Protein AF-A0A7W0VL46-F1 (afdb_monomer_lite)

Sequence (75 aa):
MTPEDEELLVEEVAGAWRPTTGDELHYHKAWHDLDAAGRARAYELARALRPLEAALDPAGLSTTARAVLAKIRRT

pLDDT: mean 90.11, std 8.84, range [60.0, 98.19]

Foldseek 3Di:
DDPVVLVVLLVCLLPPDDDLPDPDDDDDPSVVVDDPVSVVSSVVSNVVCQQVQLVPDPNSGGPVRVSVVVVVVVD

Radius of gyration: 14.33 Å; chains: 1; bounding box: 41×18×36 Å

Secondary structure (DSSP, 8-state):
--HHHHHHHHHHHHT----SS-SS-PPPHHHHHS-HHHHHHHHHHHHHHHHHHHHHSTTS--HHHHHHHHHHTT-

Structure (mmCIF, N/CA/C/O backbone):
data_AF-A0A7W0VL46-F1
#
_entry.id   AF-A0A7W0VL46-F1
#
loop_
_atom_site.group_PDB
_atom_site.id
_atom_site.type_symbol
_atom_site.label_atom_id
_atom_site.label_alt_id
_atom_site.label_comp_id
_atom_site.label_asym_id
_atom_site.label_entity_id
_atom_site.label_seq_id
_atom_site.pdbx_PDB_ins_code
_atom_site.Cartn_x
_atom_site.Cartn_y
_atom_site.Cartn_z
_atom_site.occupancy
_atom_site.B_iso_or_equiv
_atom_site.auth_seq_id
_atom_site.auth_comp_id
_atom_site.auth_asym_id
_atom_site.auth_atom_id
_atom_site.pdbx_PDB_model_num
ATOM 1 N N . MET A 1 1 ? 14.459 4.162 -18.684 1.00 81.88 1 MET A N 1
ATOM 2 C CA . MET A 1 1 ? 14.310 3.971 -17.236 1.00 81.88 1 MET A CA 1
ATOM 3 C C . MET A 1 1 ? 15.518 3.191 -16.780 1.00 81.88 1 MET A C 1
ATOM 5 O O . MET A 1 1 ? 15.819 2.181 -17.415 1.00 81.88 1 MET A O 1
ATOM 9 N N . THR A 1 2 ? 16.269 3.704 -15.812 1.00 94.12 2 THR A N 1
ATOM 10 C CA . THR A 1 2 ? 17.312 2.900 -15.166 1.00 94.12 2 THR A CA 1
ATOM 11 C C . THR A 1 2 ? 16.669 1.940 -14.155 1.00 94.12 2 THR A C 1
ATOM 13 O O . THR A 1 2 ? 15.500 2.122 -13.808 1.00 94.12 2 THR A O 1
ATOM 16 N N . PRO A 1 3 ? 17.385 0.911 -13.676 1.00 92.88 3 PRO A N 1
ATOM 17 C CA . PRO A 1 3 ? 16.874 0.046 -12.612 1.00 92.88 3 PRO A CA 1
ATOM 18 C C . PRO A 1 3 ? 16.479 0.815 -11.341 1.00 92.88 3 PRO A C 1
ATOM 20 O O . PRO A 1 3 ? 15.492 0.477 -10.698 1.00 92.88 3 PRO A O 1
ATOM 23 N N . GLU A 1 4 ? 17.220 1.869 -10.998 1.00 95.12 4 GLU A N 1
ATOM 24 C CA . GLU A 1 4 ? 16.945 2.720 -9.836 1.00 95.12 4 GLU A CA 1
ATOM 25 C C . GLU A 1 4 ? 15.673 3.554 -10.029 1.00 95.12 4 GLU A C 1
ATOM 27 O O . GLU A 1 4 ? 14.879 3.682 -9.099 1.00 95.12 4 GLU A O 1
ATOM 32 N N . ASP A 1 5 ? 15.450 4.075 -11.242 1.00 95.25 5 ASP A N 1
ATOM 33 C CA . ASP A 1 5 ? 14.202 4.764 -11.582 1.00 95.25 5 ASP A CA 1
ATOM 34 C C . ASP A 1 5 ? 13.000 3.817 -11.430 1.00 95.25 5 ASP A C 1
ATOM 36 O O . ASP A 1 5 ? 11.963 4.212 -10.902 1.00 95.25 5 ASP A O 1
ATOM 40 N N . GLU A 1 6 ? 13.124 2.565 -11.886 1.00 95.62 6 GLU A N 1
ATOM 41 C CA . GLU A 1 6 ? 12.055 1.568 -11.760 1.00 95.62 6 GLU A CA 1
ATOM 42 C C . GLU A 1 6 ? 11.756 1.254 -10.290 1.00 95.62 6 GLU A C 1
ATOM 44 O O . GLU A 1 6 ? 10.587 1.186 -9.909 1.00 95.62 6 GLU A O 1
ATOM 49 N N . GLU A 1 7 ? 12.790 1.106 -9.455 1.00 97.19 7 GLU A N 1
ATOM 50 C CA . GLU A 1 7 ? 12.624 0.841 -8.023 1.00 97.19 7 GLU A CA 1
ATOM 51 C C . GLU A 1 7 ? 11.854 1.968 -7.330 1.00 97.19 7 GLU A C 1
ATOM 53 O O . GLU A 1 7 ? 10.888 1.704 -6.614 1.00 97.19 7 GLU A O 1
ATOM 58 N N . LEU A 1 8 ? 12.200 3.226 -7.622 1.00 96.94 8 LEU A N 1
ATOM 59 C CA . LEU A 1 8 ? 11.477 4.385 -7.094 1.00 96.94 8 LEU A CA 1
ATOM 60 C C . LEU A 1 8 ? 9.999 4.362 -7.499 1.00 96.94 8 LEU A C 1
ATOM 62 O O . LEU A 1 8 ? 9.123 4.613 -6.675 1.00 96.94 8 LEU A O 1
ATOM 66 N N . LEU A 1 9 ? 9.689 4.022 -8.753 1.00 97.19 9 LEU A N 1
ATOM 67 C CA . LEU A 1 9 ? 8.298 3.928 -9.206 1.00 97.19 9 LEU A CA 1
ATOM 68 C C . LEU A 1 9 ? 7.542 2.781 -8.524 1.00 97.19 9 LEU A C 1
ATOM 70 O O . LEU A 1 9 ? 6.355 2.926 -8.221 1.00 97.19 9 LEU A O 1
ATOM 74 N N . VAL A 1 10 ? 8.210 1.653 -8.275 1.00 97.75 10 VAL A N 1
ATOM 75 C CA . VAL A 1 10 ? 7.649 0.522 -7.523 1.00 97.75 10 VAL A CA 1
ATOM 76 C C . VAL A 1 10 ? 7.323 0.940 -6.088 1.00 97.75 10 VAL A C 1
ATOM 78 O O . VAL A 1 10 ? 6.212 0.666 -5.627 1.00 97.75 10 VAL A O 1
ATOM 81 N N . GLU A 1 11 ? 8.238 1.631 -5.407 1.00 96.56 11 GLU A N 1
ATOM 82 C CA . GLU A 1 11 ? 8.039 2.142 -4.045 1.00 96.56 11 GLU A CA 1
ATOM 83 C C . GLU A 1 11 ? 6.882 3.150 -3.972 1.00 96.56 11 GLU A C 1
ATOM 85 O O . GLU A 1 11 ? 5.967 2.987 -3.158 1.00 96.56 11 GLU A O 1
ATOM 90 N N . GLU A 1 12 ? 6.863 4.134 -4.875 1.00 96.06 12 GLU A N 1
ATOM 91 C CA . GLU A 1 12 ? 5.807 5.149 -4.978 1.00 96.06 12 GLU A CA 1
ATOM 92 C C . GLU A 1 12 ? 4.422 4.514 -5.173 1.00 96.06 12 GLU A C 1
ATOM 94 O O . GLU A 1 12 ? 3.450 4.873 -4.505 1.00 96.06 12 GLU A O 1
ATOM 99 N N . VAL A 1 13 ? 4.313 3.522 -6.063 1.00 95.44 13 VAL A N 1
ATOM 100 C CA . VAL A 1 13 ? 3.051 2.807 -6.297 1.00 95.44 13 VAL A CA 1
ATOM 101 C C . VAL A 1 13 ? 2.653 1.953 -5.094 1.00 95.44 13 VAL A C 1
ATOM 103 O O . VAL A 1 13 ? 1.464 1.896 -4.758 1.00 95.44 13 VAL A O 1
ATOM 106 N N . ALA A 1 14 ? 3.609 1.271 -4.461 1.00 95.25 14 ALA A N 1
ATOM 107 C CA . ALA A 1 14 ? 3.342 0.372 -3.344 1.00 95.25 14 ALA A CA 1
ATOM 108 C C . ALA A 1 14 ? 2.845 1.119 -2.096 1.00 95.25 14 ALA A C 1
ATOM 110 O O . ALA A 1 14 ? 1.962 0.614 -1.399 1.00 95.25 14 ALA A O 1
ATOM 111 N N . GLY A 1 15 ? 3.380 2.317 -1.844 1.00 91.19 15 GLY A N 1
ATOM 112 C CA . GLY A 1 15 ? 3.034 3.175 -0.707 1.00 91.19 15 GLY A CA 1
ATOM 113 C C . GLY A 1 15 ? 1.969 4.240 -0.990 1.00 91.19 15 GLY A C 1
ATOM 114 O O . GLY A 1 15 ? 1.673 5.046 -0.107 1.00 91.19 15 GLY A O 1
ATOM 115 N N . ALA A 1 16 ? 1.394 4.275 -2.198 1.00 90.50 16 ALA A N 1
ATOM 116 C CA . ALA A 1 16 ? 0.493 5.343 -2.624 1.00 90.50 16 ALA A CA 1
ATOM 117 C C . ALA A 1 16 ? -0.700 5.539 -1.667 1.00 90.50 16 ALA A C 1
ATOM 119 O O . ALA A 1 16 ? -1.528 4.640 -1.469 1.00 90.50 16 ALA A O 1
ATOM 120 N N . TRP A 1 17 ? -0.842 6.757 -1.135 1.00 84.31 17 TRP A N 1
ATOM 121 C CA . TRP A 1 17 ? -2.003 7.147 -0.337 1.00 84.31 17 TRP A CA 1
ATOM 122 C C . TRP A 1 17 ? -3.278 7.159 -1.192 1.00 84.31 17 TRP A C 1
ATOM 124 O O . TRP A 1 17 ? -3.303 7.703 -2.297 1.00 84.31 17 TRP A O 1
ATOM 134 N N . ARG A 1 18 ? -4.360 6.570 -0.668 1.00 76.88 18 ARG A N 1
ATOM 135 C CA . ARG A 1 18 ? -5.665 6.508 -1.340 1.00 76.88 18 ARG A CA 1
ATOM 136 C C . ARG A 1 18 ? -6.724 7.233 -0.502 1.00 76.88 18 ARG A C 1
ATOM 138 O O . ARG A 1 18 ? -7.094 6.711 0.554 1.00 76.88 18 ARG A O 1
ATOM 145 N N . PRO A 1 19 ? -7.224 8.408 -0.933 1.00 74.31 19 PRO A N 1
ATOM 146 C CA . PRO A 1 19 ? -8.321 9.075 -0.241 1.00 74.31 19 PRO A CA 1
ATOM 147 C C . PRO A 1 19 ? -9.583 8.207 -0.269 1.00 74.31 19 PRO A C 1
ATOM 149 O O . PRO A 1 19 ? -9.883 7.544 -1.258 1.00 74.31 19 PRO A O 1
ATOM 152 N N . THR A 1 20 ? -10.338 8.215 0.827 1.00 71.06 20 THR A N 1
ATOM 153 C CA . THR A 1 20 ? -11.555 7.399 0.998 1.00 71.06 20 THR A CA 1
ATOM 154 C C . THR A 1 20 ? -12.837 8.111 0.559 1.00 71.06 20 THR A C 1
ATOM 156 O O . THR A 1 20 ? -13.921 7.550 0.694 1.00 71.06 20 THR A O 1
ATOM 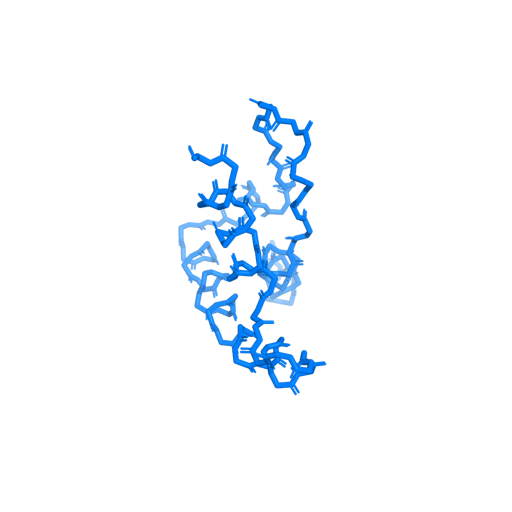159 N N . THR A 1 21 ? -12.734 9.357 0.088 1.00 67.44 21 THR A N 1
ATOM 160 C CA . THR A 1 21 ? -13.858 10.304 -0.009 1.00 67.44 21 THR A CA 1
ATOM 161 C C . THR A 1 21 ? -14.299 10.638 -1.434 1.00 67.44 21 THR A C 1
ATOM 163 O O . THR A 1 21 ? -15.054 11.587 -1.608 1.00 67.44 21 THR A O 1
ATOM 166 N N . GLY A 1 22 ? -13.856 9.895 -2.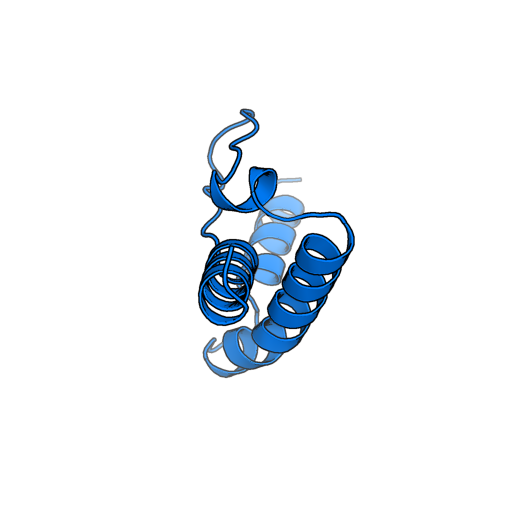447 1.00 63.00 22 GLY A N 1
ATOM 167 C CA . GLY A 1 22 ? -14.275 10.110 -3.832 1.00 63.00 22 GLY A CA 1
ATOM 168 C C . GLY A 1 22 ? -14.771 8.820 -4.470 1.00 63.00 22 GLY A C 1
ATOM 169 O O . GLY A 1 22 ? -14.092 7.801 -4.385 1.00 63.00 22 GLY A O 1
ATOM 170 N N . ASP A 1 23 ? -15.916 8.885 -5.152 1.00 67.62 23 ASP A N 1
ATOM 171 C CA . ASP A 1 23 ? -16.347 7.859 -6.120 1.00 67.62 23 ASP A CA 1
ATOM 172 C C . ASP A 1 23 ? -15.545 7.947 -7.440 1.00 67.62 23 ASP A C 1
ATOM 174 O O . ASP A 1 23 ? -15.840 7.264 -8.420 1.00 67.62 23 ASP A O 1
ATOM 178 N N . GLU A 1 24 ? -14.511 8.790 -7.477 1.00 75.56 24 GLU A N 1
ATOM 179 C CA . GLU A 1 24 ? -13.645 8.997 -8.628 1.00 75.56 24 GLU A CA 1
ATOM 180 C C . GLU A 1 24 ? -12.404 8.103 -8.567 1.00 75.56 24 GLU A C 1
ATOM 182 O O . GLU A 1 24 ? -11.735 7.949 -7.541 1.00 75.56 24 GLU A O 1
ATOM 187 N N . LEU A 1 25 ? -12.070 7.514 -9.713 1.00 73.38 25 LEU A N 1
ATOM 188 C CA . LEU A 1 25 ? -10.866 6.716 -9.867 1.00 73.38 25 LEU A CA 1
ATOM 189 C C . LEU A 1 25 ? -9.647 7.635 -10.013 1.00 73.38 25 LEU A C 1
ATOM 191 O O . LEU A 1 25 ? -9.443 8.251 -11.058 1.00 73.38 25 LEU A O 1
ATOM 195 N N . HIS A 1 26 ? -8.810 7.686 -8.978 1.00 76.69 26 HIS A N 1
ATOM 196 C CA . HIS A 1 26 ? -7.537 8.402 -9.025 1.00 76.69 26 HIS A CA 1
ATOM 197 C C . HIS A 1 26 ? -6.408 7.484 -9.492 1.00 76.69 26 HIS A C 1
ATOM 199 O O . HIS A 1 26 ? -6.109 6.459 -8.873 1.00 76.69 26 HIS A O 1
ATOM 205 N N . TYR A 1 27 ? -5.756 7.887 -10.579 1.00 78.62 27 TYR A N 1
ATOM 206 C CA . TYR A 1 27 ? -4.589 7.200 -11.111 1.00 78.62 27 TYR A CA 1
ATOM 207 C C . TYR A 1 27 ? -3.302 7.801 -10.549 1.00 78.62 27 TYR A C 1
ATOM 209 O O . TYR A 1 27 ? -3.136 9.020 -10.502 1.00 78.62 27 TYR A O 1
ATOM 217 N N . HIS A 1 28 ? -2.369 6.935 -10.156 1.00 86.12 28 HIS A N 1
ATOM 218 C CA . HIS A 1 28 ? -1.018 7.341 -9.786 1.00 86.12 28 HIS A CA 1
ATOM 219 C C . HIS A 1 28 ? -0.160 7.430 -11.050 1.00 86.12 28 HIS A C 1
ATOM 221 O O . HIS A 1 28 ? -0.116 6.462 -11.805 1.00 86.12 28 HIS A O 1
ATOM 227 N N . LYS A 1 29 ? 0.543 8.543 -11.296 1.00 88.50 29 LYS A N 1
ATOM 228 C CA . LYS A 1 29 ? 1.351 8.706 -12.526 1.00 88.50 29 LYS A CA 1
ATOM 229 C C . LYS A 1 29 ? 2.363 7.568 -12.703 1.00 88.50 29 LYS A C 1
ATOM 231 O O . LYS A 1 29 ? 2.369 6.936 -13.752 1.00 88.50 29 LYS A O 1
ATOM 236 N N . ALA A 1 30 ? 3.070 7.208 -11.627 1.00 93.50 30 ALA A N 1
ATOM 237 C CA . ALA A 1 30 ? 4.031 6.101 -11.633 1.00 93.50 30 ALA A CA 1
ATOM 238 C C . ALA A 1 30 ? 3.425 4.742 -12.042 1.00 93.50 30 ALA A C 1
ATOM 240 O O . ALA A 1 30 ? 4.125 3.893 -12.579 1.00 93.50 30 ALA A O 1
ATOM 241 N N . TRP A 1 31 ? 2.114 4.529 -11.864 1.00 93.19 31 TRP A N 1
ATOM 242 C CA . TRP A 1 31 ? 1.456 3.296 -12.312 1.00 93.19 31 TRP A CA 1
ATOM 243 C C . TRP A 1 31 ? 1.504 3.121 -13.834 1.00 93.19 31 TRP A C 1
ATOM 245 O O . TRP A 1 31 ? 1.597 1.997 -14.333 1.00 93.19 31 TRP A O 1
ATOM 255 N N . HIS A 1 32 ? 1.414 4.228 -14.573 1.00 91.81 32 HIS A N 1
ATOM 256 C CA . HIS A 1 32 ? 1.433 4.211 -16.033 1.00 91.81 32 HIS A CA 1
ATOM 257 C C . HIS A 1 32 ? 2.834 3.987 -16.591 1.00 91.81 32 HIS A C 1
ATOM 259 O O . HIS A 1 32 ? 2.955 3.364 -17.644 1.00 91.81 32 HIS A O 1
ATOM 265 N N . ASP A 1 33 ? 3.853 4.439 -15.862 1.00 94.81 33 ASP A N 1
ATOM 266 C CA . ASP A 1 33 ? 5.254 4.302 -16.253 1.00 94.81 33 ASP A CA 1
ATOM 267 C C . ASP A 1 33 ? 5.816 2.903 -15.940 1.00 94.81 33 ASP A C 1
ATOM 269 O O . ASP A 1 33 ? 6.781 2.477 -16.571 1.00 94.81 33 ASP A O 1
ATOM 273 N N . LEU A 1 34 ? 5.184 2.155 -15.025 1.00 95.50 34 LEU A N 1
ATOM 274 C CA . LEU A 1 34 ? 5.488 0.742 -14.789 1.00 95.50 34 LEU A CA 1
ATOM 275 C C . LEU A 1 34 ? 4.879 -0.165 -15.866 1.00 95.50 34 LEU A C 1
ATOM 277 O O . LEU A 1 34 ? 3.697 -0.051 -16.223 1.00 95.50 34 LEU A O 1
ATOM 281 N N . ASP A 1 35 ? 5.669 -1.147 -16.297 1.00 95.31 35 ASP A N 1
ATOM 282 C CA . ASP A 1 35 ? 5.210 -2.263 -17.116 1.00 95.31 35 ASP A CA 1
ATOM 283 C C . ASP A 1 35 ? 4.460 -3.326 -16.280 1.00 95.31 35 ASP A C 1
ATOM 285 O O . ASP A 1 35 ? 4.164 -3.150 -15.094 1.00 95.31 35 ASP A O 1
ATOM 289 N N . ALA A 1 36 ? 4.102 -4.452 -16.903 1.00 96.69 36 ALA A N 1
ATOM 290 C CA . ALA A 1 36 ? 3.379 -5.521 -16.215 1.00 96.69 36 ALA A CA 1
ATOM 291 C C . ALA A 1 36 ? 4.180 -6.150 -15.059 1.00 96.69 36 ALA A C 1
ATOM 293 O O . ALA A 1 36 ? 3.593 -6.488 -14.028 1.00 96.69 36 ALA A O 1
ATOM 294 N N . ALA A 1 37 ? 5.499 -6.297 -15.213 1.00 96.94 37 ALA A N 1
ATOM 295 C CA . ALA A 1 37 ? 6.356 -6.885 -14.192 1.00 96.94 37 ALA A CA 1
ATOM 296 C C . ALA A 1 37 ? 6.524 -5.924 -13.008 1.00 96.94 37 ALA A C 1
ATOM 298 O O . ALA A 1 37 ? 6.315 -6.325 -11.862 1.00 96.94 37 ALA A O 1
ATOM 299 N N . GLY A 1 38 ? 6.786 -4.644 -13.275 1.00 96.81 38 GLY A N 1
ATOM 300 C CA . GLY A 1 38 ? 6.884 -3.599 -12.257 1.00 96.81 38 GLY A CA 1
ATOM 301 C C . GLY A 1 38 ? 5.601 -3.458 -11.436 1.00 96.81 38 GLY A C 1
ATOM 302 O O . GLY A 1 38 ? 5.642 -3.384 -10.208 1.00 96.81 38 GLY A O 1
ATOM 303 N N . ARG A 1 39 ? 4.427 -3.536 -12.076 1.00 97.06 39 ARG A N 1
ATOM 304 C CA . ARG A 1 39 ? 3.133 -3.522 -11.365 1.00 97.06 39 ARG A CA 1
ATOM 305 C C . ARG A 1 39 ? 2.950 -4.725 -10.439 1.00 97.06 39 ARG A C 1
ATOM 307 O O . ARG A 1 39 ? 2.414 -4.572 -9.341 1.00 97.06 39 ARG A O 1
ATOM 314 N N . ALA A 1 40 ? 3.397 -5.911 -10.857 1.00 98.12 40 ALA A N 1
ATOM 315 C CA . ALA A 1 40 ? 3.375 -7.098 -10.005 1.00 98.12 40 ALA A CA 1
ATOM 316 C C . ALA A 1 40 ? 4.324 -6.937 -8.806 1.00 98.12 40 ALA A C 1
ATOM 318 O O . ALA A 1 40 ? 3.934 -7.224 -7.675 1.00 98.12 40 ALA A O 1
ATOM 319 N N . ARG A 1 41 ? 5.530 -6.396 -9.026 1.00 98.19 41 ARG A N 1
ATOM 320 C CA . ARG A 1 41 ? 6.489 -6.086 -7.951 1.00 98.19 41 ARG A CA 1
ATOM 321 C C . ARG A 1 41 ? 5.921 -5.088 -6.943 1.00 98.19 41 ARG A C 1
ATOM 323 O O . ARG A 1 41 ? 6.013 -5.328 -5.744 1.00 98.19 41 ARG A O 1
ATOM 330 N N . ALA A 1 42 ? 5.265 -4.027 -7.411 1.00 97.12 42 ALA A N 1
ATOM 331 C CA . ALA A 1 42 ? 4.632 -3.040 -6.539 1.00 97.12 42 ALA A CA 1
ATOM 332 C C . ALA A 1 42 ? 3.509 -3.645 -5.683 1.00 97.12 42 ALA A C 1
ATOM 334 O O . ALA A 1 42 ? 3.390 -3.328 -4.500 1.00 97.12 42 ALA A O 1
ATOM 335 N N . TYR A 1 43 ? 2.711 -4.564 -6.241 1.00 95.38 43 TYR A N 1
ATOM 336 C CA . TYR A 1 43 ? 1.721 -5.310 -5.459 1.00 95.38 43 TYR A CA 1
ATOM 337 C C . TYR A 1 43 ? 2.378 -6.158 -4.361 1.00 95.38 43 TYR A C 1
ATOM 339 O O . TYR A 1 43 ? 1.918 -6.147 -3.217 1.00 95.38 43 TYR A O 1
ATOM 347 N N . GLU A 1 44 ? 3.446 -6.881 -4.697 1.00 97.88 44 GLU A N 1
ATOM 348 C CA . GLU A 1 44 ? 4.170 -7.726 -3.747 1.00 97.88 44 GLU A CA 1
ATOM 349 C C . GLU A 1 44 ? 4.812 -6.907 -2.622 1.00 97.88 44 GLU A C 1
ATOM 351 O O . GLU A 1 44 ? 4.658 -7.252 -1.446 1.00 97.88 44 GLU A O 1
ATOM 356 N N . LEU A 1 45 ? 5.427 -5.770 -2.958 1.00 97.25 45 LEU A N 1
ATOM 357 C CA . LEU A 1 45 ? 5.958 -4.825 -1.979 1.00 97.25 45 LEU A CA 1
ATOM 358 C C . LEU A 1 45 ? 4.845 -4.281 -1.073 1.00 97.25 45 LEU A C 1
ATOM 360 O O . LEU A 1 45 ? 4.941 -4.384 0.149 1.00 97.25 45 LEU A O 1
ATOM 364 N N . ALA A 1 46 ? 3.735 -3.803 -1.643 1.00 94.06 46 ALA A N 1
ATOM 365 C CA . ALA A 1 46 ? 2.591 -3.326 -0.865 1.00 94.06 46 ALA A CA 1
ATOM 366 C C . ALA A 1 46 ? 2.030 -4.411 0.069 1.00 94.06 46 ALA A C 1
ATOM 368 O O . ALA A 1 46 ? 1.600 -4.126 1.187 1.00 94.06 46 ALA A O 1
ATOM 369 N N . ARG A 1 47 ? 2.029 -5.678 -0.362 1.00 94.25 47 ARG A N 1
ATOM 370 C CA . ARG A 1 47 ? 1.612 -6.812 0.472 1.00 94.25 47 ARG A CA 1
ATOM 371 C C . ARG A 1 47 ? 2.565 -7.025 1.650 1.00 94.25 47 ARG A C 1
ATOM 373 O O . ARG A 1 47 ? 2.082 -7.274 2.754 1.00 94.25 47 ARG A O 1
ATOM 380 N N . ALA A 1 48 ? 3.872 -6.895 1.428 1.00 95.19 48 ALA A N 1
ATOM 381 C CA . ALA A 1 48 ? 4.899 -7.010 2.461 1.00 95.19 48 ALA A CA 1
ATOM 382 C C . ALA A 1 48 ? 4.894 -5.841 3.466 1.00 95.19 48 ALA A C 1
ATOM 384 O O . ALA A 1 48 ? 5.271 -6.037 4.619 1.00 95.19 48 ALA A O 1
ATOM 385 N N . LEU A 1 49 ? 4.422 -4.653 3.070 1.00 93.62 49 LEU A N 1
ATOM 386 C CA . LEU A 1 49 ? 4.305 -3.487 3.958 1.00 93.62 49 LEU A CA 1
ATOM 387 C C . LEU A 1 49 ? 3.139 -3.593 4.957 1.00 93.62 49 LEU A C 1
ATOM 389 O O . LEU A 1 49 ? 3.229 -3.078 6.070 1.00 93.62 49 LEU A O 1
ATOM 393 N N . ARG A 1 50 ? 2.050 -4.298 4.620 1.00 91.69 50 ARG A N 1
ATOM 394 C CA . ARG A 1 50 ? 0.839 -4.363 5.471 1.00 91.69 50 ARG A CA 1
ATOM 395 C C . ARG A 1 50 ? 1.079 -4.896 6.893 1.00 91.69 50 ARG A C 1
ATOM 397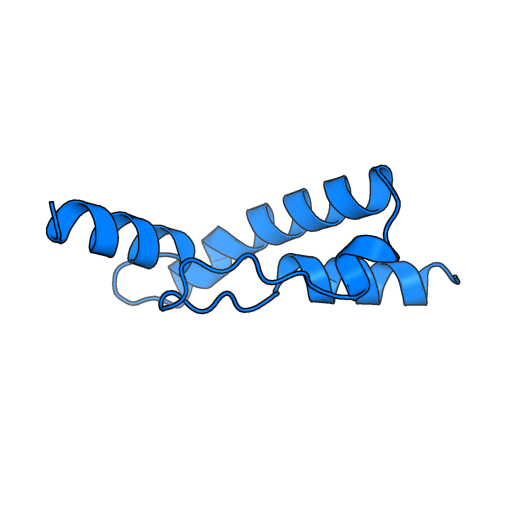 O O . ARG A 1 50 ? 0.488 -4.332 7.812 1.00 91.69 50 ARG A O 1
ATOM 404 N N . PRO A 1 51 ? 1.887 -5.952 7.128 1.00 94.31 51 PRO A N 1
ATOM 405 C CA . PRO A 1 51 ? 2.233 -6.375 8.484 1.00 94.31 51 PRO A CA 1
ATOM 406 C C . PRO A 1 51 ? 2.993 -5.306 9.276 1.00 94.31 51 PRO A C 1
ATOM 408 O O . PRO A 1 51 ? 2.779 -5.188 10.478 1.00 94.31 51 PRO A O 1
ATOM 411 N N . LEU A 1 52 ? 3.841 -4.509 8.614 1.00 94.00 52 LEU A N 1
ATOM 412 C CA . LEU A 1 52 ? 4.565 -3.408 9.255 1.00 94.00 52 LEU A CA 1
ATOM 413 C C . LEU A 1 52 ? 3.603 -2.285 9.656 1.00 94.00 52 LEU A C 1
ATOM 415 O O . LEU A 1 52 ? 3.658 -1.820 10.790 1.00 94.00 52 LEU A O 1
ATOM 419 N N . GLU A 1 53 ? 2.667 -1.912 8.775 1.00 91.69 53 GLU A N 1
ATOM 420 C CA . GLU A 1 53 ? 1.592 -0.969 9.118 1.00 91.69 53 GLU A CA 1
ATOM 421 C C . GLU A 1 53 ? 0.784 -1.456 10.325 1.00 91.69 53 GLU A C 1
ATOM 423 O O . GLU A 1 53 ? 0.541 -0.700 11.261 1.00 91.69 53 GLU A O 1
ATOM 428 N N . ALA A 1 54 ? 0.393 -2.733 10.314 1.00 94.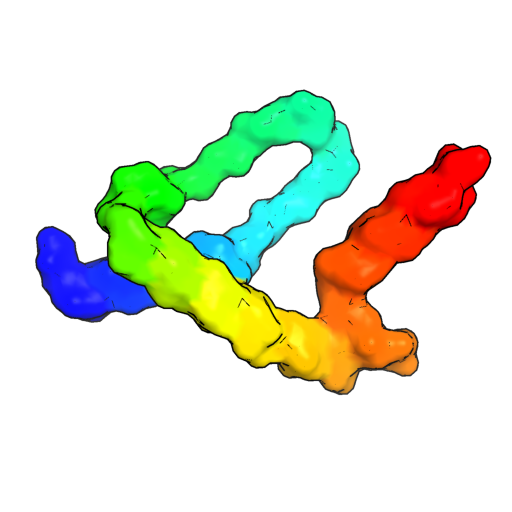69 54 ALA A N 1
ATOM 429 C CA . ALA A 1 54 ? -0.374 -3.337 11.393 1.00 94.69 54 ALA A CA 1
ATOM 430 C C . ALA A 1 54 ? 0.397 -3.343 12.722 1.00 94.69 54 ALA A C 1
ATOM 432 O O . ALA A 1 54 ? -0.199 -3.086 13.762 1.00 94.69 54 ALA A O 1
ATOM 433 N N . ALA A 1 55 ? 1.709 -3.592 12.700 1.00 96.75 55 ALA A N 1
ATOM 434 C CA . ALA A 1 55 ? 2.548 -3.571 13.898 1.00 96.75 55 ALA A CA 1
ATOM 435 C C . ALA A 1 55 ? 2.674 -2.170 14.528 1.00 96.75 55 ALA A C 1
ATOM 437 O O . ALA A 1 55 ? 2.902 -2.061 15.731 1.00 96.75 55 ALA A O 1
ATOM 438 N N . LEU A 1 56 ? 2.520 -1.109 13.730 1.00 94.25 56 LEU A N 1
ATOM 439 C CA . LEU A 1 56 ? 2.538 0.284 14.193 1.00 94.25 56 LEU A CA 1
ATOM 440 C C . LEU A 1 56 ? 1.167 0.771 14.687 1.00 94.25 56 LEU A C 1
ATOM 442 O O . LEU A 1 56 ? 1.066 1.844 15.283 1.00 94.25 56 LEU A O 1
ATOM 446 N N . ASP A 1 57 ? 0.110 -0.001 14.450 1.00 94.19 57 ASP A N 1
ATOM 447 C CA . ASP A 1 57 ? -1.251 0.341 14.827 1.00 94.19 57 ASP A CA 1
ATOM 448 C C . ASP A 1 57 ? -1.634 -0.291 16.179 1.00 94.19 57 ASP A C 1
ATOM 450 O O . ASP A 1 57 ? -1.529 -1.508 16.331 1.00 94.19 57 ASP A O 1
ATOM 454 N N . PRO A 1 58 ? -2.161 0.468 17.163 1.00 95.81 58 PRO A N 1
ATOM 455 C CA . PRO A 1 58 ? -2.533 -0.090 18.468 1.00 95.81 58 PRO A CA 1
ATOM 456 C C . PRO A 1 58 ? -3.579 -1.212 18.417 1.00 95.81 58 PRO A C 1
ATOM 458 O O . PRO A 1 58 ? -3.670 -2.006 19.351 1.00 95.81 58 PRO A O 1
ATOM 461 N N . ALA A 1 59 ? -4.394 -1.271 17.359 1.00 95.69 59 ALA A N 1
ATOM 462 C CA . ALA A 1 59 ? -5.384 -2.323 17.157 1.00 95.69 59 ALA A CA 1
ATOM 463 C C . ALA A 1 59 ? -4.865 -3.467 16.266 1.00 95.69 59 ALA A C 1
ATOM 465 O O . ALA A 1 59 ? -5.628 -4.381 15.954 1.00 95.69 59 ALA A O 1
ATOM 466 N N . GLY A 1 60 ? -3.599 -3.426 15.837 1.00 96.25 60 GLY A N 1
ATOM 467 C CA . GLY A 1 60 ? -3.017 -4.423 14.942 1.00 96.25 60 GLY A CA 1
ATOM 468 C C . GLY A 1 60 ? -3.573 -4.360 13.518 1.00 96.25 60 GLY A C 1
ATOM 469 O O . GLY A 1 60 ? -3.612 -5.379 12.829 1.00 96.25 60 GLY A O 1
ATOM 470 N N . LEU A 1 61 ? -4.084 -3.202 13.081 1.00 94.38 61 LEU A N 1
ATOM 471 C CA . LEU A 1 61 ? -4.773 -3.052 11.798 1.00 94.38 61 LEU A CA 1
ATOM 472 C C . LEU A 1 61 ? -3.937 -2.267 10.789 1.00 94.38 61 LEU A C 1
ATOM 474 O O . LEU A 1 61 ? -3.487 -1.163 11.070 1.00 94.38 61 LEU A O 1
ATOM 478 N N . SER A 1 62 ? -3.835 -2.784 9.564 1.00 91.44 62 SER A N 1
ATOM 479 C CA . SER A 1 62 ? -3.326 -2.000 8.435 1.00 91.44 62 SER A CA 1
ATOM 480 C C . SER A 1 62 ? -4.315 -0.908 8.015 1.00 91.44 62 SER A C 1
ATOM 482 O O . SER A 1 62 ? -5.516 -0.962 8.322 1.00 91.44 62 SER A O 1
ATOM 484 N N . THR A 1 63 ? -3.837 0.058 7.231 1.00 87.62 63 THR A N 1
ATOM 485 C CA . THR A 1 63 ? -4.682 1.115 6.647 1.00 87.62 63 THR A CA 1
ATOM 486 C C . THR A 1 63 ? -5.829 0.528 5.813 1.00 87.62 63 THR A C 1
ATOM 488 O O . THR A 1 63 ? -6.984 0.951 5.926 1.00 87.62 63 THR A O 1
ATOM 491 N N . THR A 1 64 ? -5.536 -0.531 5.051 1.00 87.38 64 THR A N 1
ATOM 492 C CA . THR A 1 64 ? -6.522 -1.287 4.265 1.00 87.38 64 THR A CA 1
ATOM 493 C C . THR A 1 64 ? -7.566 -1.956 5.162 1.00 87.38 64 THR A C 1
ATOM 495 O O . THR A 1 64 ? -8.764 -1.860 4.888 1.00 87.38 64 THR A O 1
ATOM 498 N N . ALA A 1 65 ? -7.147 -2.604 6.256 1.00 90.69 65 ALA A N 1
ATOM 499 C CA . ALA A 1 65 ? -8.071 -3.256 7.185 1.00 90.69 65 ALA A CA 1
ATOM 500 C C . ALA A 1 65 ? -9.021 -2.240 7.840 1.00 90.69 65 ALA A C 1
ATOM 502 O O . ALA A 1 65 ? -10.232 -2.471 7.894 1.00 90.69 65 ALA A O 1
ATOM 503 N N . ARG A 1 66 ? -8.502 -1.077 8.258 1.00 90.44 66 ARG A N 1
ATOM 504 C CA . ARG A 1 66 ? -9.320 0.031 8.781 1.00 90.44 66 ARG A CA 1
ATOM 505 C C . ARG A 1 66 ? -10.362 0.504 7.767 1.00 90.44 66 ARG A C 1
ATOM 507 O O . ARG A 1 66 ? -11.523 0.677 8.138 1.00 90.44 66 ARG A O 1
ATOM 514 N N . ALA A 1 67 ? -9.979 0.670 6.499 1.00 87.44 67 ALA A N 1
ATOM 515 C CA . ALA A 1 67 ? -10.895 1.099 5.441 1.00 87.44 67 ALA A CA 1
ATOM 516 C C . ALA A 1 67 ? -12.034 0.088 5.203 1.00 87.44 67 ALA A C 1
ATOM 518 O O . ALA A 1 67 ? -13.202 0.477 5.125 1.00 87.44 67 ALA A O 1
ATOM 519 N N . VAL A 1 68 ? -11.723 -1.213 5.154 1.00 88.75 68 VAL A N 1
ATOM 520 C CA . VAL A 1 68 ? -12.733 -2.277 4.995 1.00 88.75 68 VAL A CA 1
ATOM 521 C C . VAL A 1 68 ? -13.695 -2.309 6.183 1.00 88.75 68 VAL A C 1
ATOM 523 O O . VAL A 1 68 ? -14.911 -2.307 5.989 1.00 88.75 68 VAL A O 1
ATOM 526 N N . LEU A 1 69 ? -13.178 -2.275 7.415 1.00 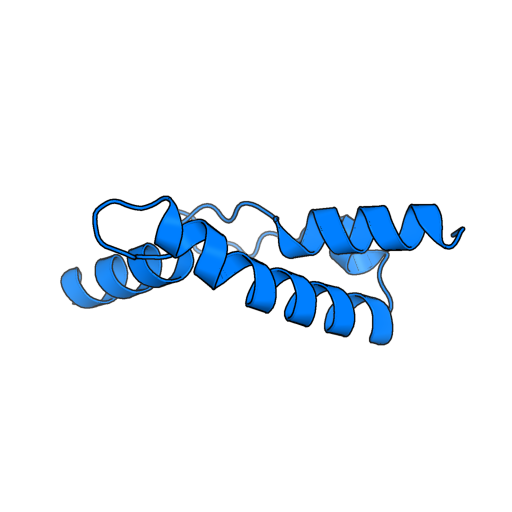92.56 69 LEU A N 1
ATOM 527 C CA . LEU A 1 69 ? -14.009 -2.271 8.623 1.00 92.56 69 LEU A CA 1
ATOM 528 C C . LEU A 1 69 ? -14.913 -1.034 8.700 1.00 92.56 69 LEU A C 1
ATOM 530 O O . LEU A 1 69 ? -16.069 -1.146 9.109 1.00 92.56 69 LEU A O 1
ATOM 534 N N . ALA A 1 70 ? -14.419 0.133 8.277 1.00 89.19 70 ALA A N 1
ATOM 535 C CA . ALA A 1 70 ? -15.2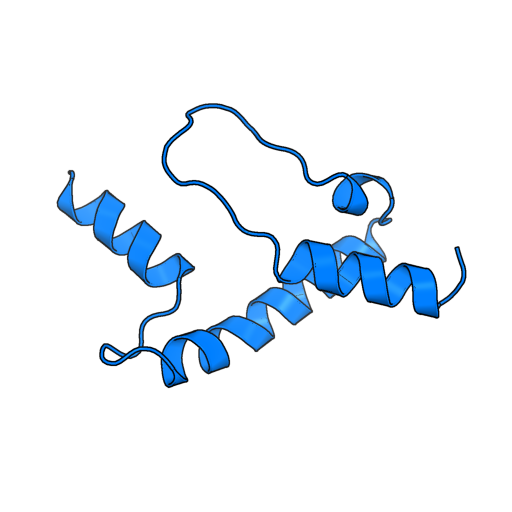26 1.345 8.187 1.00 89.19 70 ALA A CA 1
ATOM 536 C C . ALA A 1 70 ? -16.387 1.193 7.190 1.00 89.19 70 ALA A C 1
ATOM 538 O O . ALA A 1 70 ? -17.479 1.687 7.463 1.00 89.19 70 ALA A O 1
ATOM 539 N N . LYS A 1 71 ? -16.185 0.483 6.071 1.00 86.81 71 LYS A N 1
ATOM 540 C CA . LYS A 1 71 ? -17.243 0.203 5.088 1.00 86.81 71 LYS A CA 1
ATOM 541 C C . LYS A 1 71 ? -18.289 -0.777 5.627 1.00 86.81 71 LYS A C 1
ATOM 543 O O . LYS A 1 71 ? -19.478 -0.519 5.476 1.00 86.81 71 LYS A O 1
ATOM 548 N N . ILE A 1 72 ? -17.857 -1.840 6.309 1.00 92.88 72 ILE A N 1
ATOM 549 C CA . ILE A 1 72 ? -18.762 -2.831 6.921 1.00 92.88 72 ILE A CA 1
ATOM 550 C C . ILE A 1 72 ? -19.664 -2.168 7.969 1.00 92.88 72 ILE A C 1
ATOM 552 O O . ILE A 1 72 ? -20.862 -2.396 7.966 1.00 92.88 72 ILE A O 1
ATOM 556 N N . ARG A 1 73 ? -19.116 -1.297 8.825 1.00 91.69 73 ARG A N 1
ATOM 557 C CA . ARG A 1 73 ? -19.883 -0.598 9.877 1.00 91.69 73 ARG A CA 1
ATOM 558 C C . ARG A 1 73 ? -20.886 0.441 9.365 1.00 91.69 73 ARG A C 1
ATOM 560 O O . ARG A 1 73 ? -21.705 0.909 10.147 1.00 91.69 73 ARG A O 1
ATOM 567 N N . ARG A 1 74 ? -20.757 0.877 8.109 1.00 82.50 74 ARG A N 1
ATOM 568 C CA . ARG A 1 74 ? -21.692 1.811 7.457 1.00 82.50 74 ARG A CA 1
ATOM 569 C C . ARG A 1 74 ? -22.843 1.091 6.745 1.00 82.50 74 ARG A C 1
ATOM 571 O O . ARG A 1 74 ? -23.733 1.777 6.255 1.00 82.50 74 ARG A O 1
ATOM 578 N N . THR A 1 75 ? -22.778 -0.239 6.646 1.00 60.00 75 THR A N 1
ATOM 579 C CA . THR A 1 75 ? -23.866 -1.096 6.147 1.00 60.00 75 THR A CA 1
ATOM 580 C C . THR A 1 75 ? -24.780 -1.465 7.304 1.00 60.00 75 THR A C 1
ATOM 582 O O . THR A 1 75 ? -26.008 -1.477 7.084 1.00 60.00 75 THR A O 1
#